Protein AF-A0A7K0XLK3-F1 (afdb_monomer_lite)

Structure (mmCIF, N/CA/C/O backbone):
data_AF-A0A7K0XLK3-F1
#
_entry.id   AF-A0A7K0XLK3-F1
#
loop_
_atom_site.group_PDB
_atom_site.id
_atom_site.type_symbol
_atom_site.label_atom_id
_atom_site.label_alt_id
_atom_site.label_comp_id
_atom_site.label_asym_id
_atom_site.label_entity_id
_atom_site.label_seq_id
_atom_site.pdbx_PDB_ins_code
_atom_site.Cartn_x
_atom_site.Cartn_y
_atom_site.Cartn_z
_atom_site.occupancy
_atom_site.B_iso_or_equiv
_atom_site.auth_seq_id
_atom_site.auth_comp_id
_atom_site.auth_asym_id
_atom_site.auth_atom_id
_atom_site.pdbx_PDB_model_num
ATOM 1 N N . ME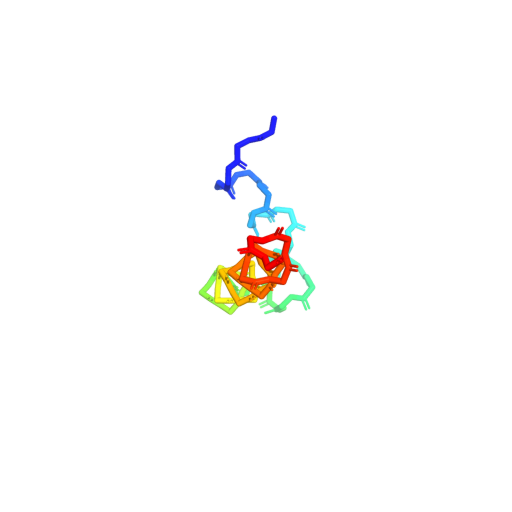T A 1 1 ? 8.848 7.258 10.074 1.00 85.12 1 MET A N 1
ATOM 2 C CA . MET A 1 1 ? 8.535 6.797 8.706 1.00 85.12 1 MET A CA 1
ATOM 3 C C . MET A 1 1 ? 7.394 7.656 8.180 1.00 85.12 1 MET A C 1
ATOM 5 O O . MET A 1 1 ? 6.332 7.647 8.784 1.00 85.12 1 MET A O 1
ATOM 9 N N . ASN A 1 2 ? 7.633 8.486 7.164 1.00 93.94 2 ASN A N 1
ATOM 10 C CA . ASN A 1 2 ? 6.602 9.342 6.565 1.00 93.94 2 ASN A CA 1
ATOM 11 C C . ASN A 1 2 ? 5.884 8.621 5.405 1.00 93.94 2 ASN A C 1
ATOM 13 O O . ASN A 1 2 ? 6.331 7.566 4.952 1.00 93.94 2 ASN A O 1
ATOM 17 N N . LYS A 1 3 ? 4.783 9.194 4.901 1.00 91.88 3 LYS A N 1
ATOM 18 C CA . LYS A 1 3 ? 3.978 8.592 3.820 1.00 91.88 3 LYS A CA 1
ATOM 19 C C . LYS A 1 3 ? 4.811 8.255 2.575 1.00 91.88 3 LYS A C 1
ATOM 21 O O . LYS A 1 3 ? 4.651 7.183 2.003 1.00 91.88 3 LYS A O 1
ATOM 26 N N . ALA A 1 4 ? 5.725 9.138 2.176 1.00 94.19 4 ALA A N 1
ATOM 27 C CA . ALA A 1 4 ? 6.568 8.924 1.002 1.00 94.19 4 ALA A CA 1
ATOM 28 C C . ALA A 1 4 ? 7.553 7.758 1.193 1.00 94.19 4 ALA A C 1
ATOM 30 O O . ALA A 1 4 ? 7.732 6.958 0.278 1.00 94.19 4 ALA A O 1
ATOM 31 N N . GLN A 1 5 ? 8.148 7.636 2.382 1.00 95.38 5 GLN A N 1
ATOM 32 C CA . GLN A 1 5 ? 9.026 6.521 2.750 1.00 95.38 5 GLN A CA 1
ATOM 33 C C . GLN A 1 5 ? 8.262 5.193 2.779 1.00 95.38 5 GLN A C 1
ATOM 35 O O . GLN A 1 5 ? 8.777 4.183 2.313 1.00 95.38 5 GLN A O 1
ATOM 40 N N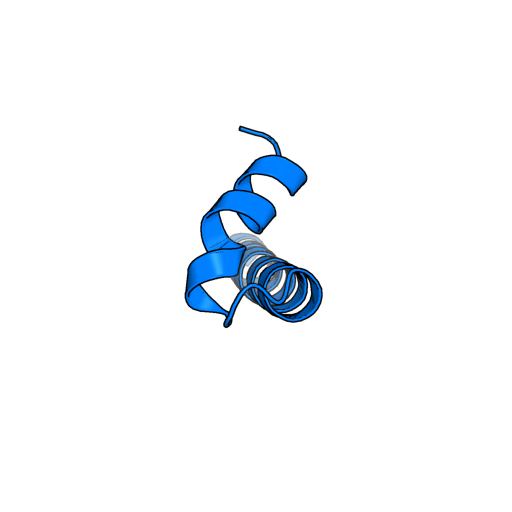 . PHE A 1 6 ? 7.019 5.203 3.266 1.00 94.75 6 PHE A N 1
ATOM 41 C CA . PHE A 1 6 ? 6.165 4.017 3.290 1.00 94.75 6 PHE A CA 1
ATOM 42 C C . PHE A 1 6 ? 5.771 3.551 1.879 1.00 94.75 6 PHE A C 1
ATOM 44 O O . PHE A 1 6 ? 5.900 2.374 1.558 1.00 94.75 6 PHE A O 1
ATOM 51 N N . ILE A 1 7 ? 5.378 4.478 0.998 1.00 95.94 7 ILE A N 1
ATOM 52 C CA . ILE A 1 7 ? 5.092 4.172 -0.415 1.00 95.94 7 ILE A CA 1
ATOM 53 C C . ILE A 1 7 ? 6.338 3.623 -1.121 1.00 95.94 7 ILE A C 1
ATOM 55 O O . ILE A 1 7 ? 6.236 2.672 -1.890 1.00 95.94 7 ILE A O 1
ATOM 59 N N . ALA A 1 8 ? 7.516 4.197 -0.859 1.00 95.00 8 ALA A N 1
ATOM 60 C CA . ALA A 1 8 ? 8.769 3.719 -1.441 1.00 95.00 8 ALA A CA 1
ATOM 61 C C . ALA A 1 8 ? 9.108 2.289 -0.992 1.00 95.00 8 ALA A C 1
ATOM 63 O O . ALA A 1 8 ? 9.534 1.487 -1.815 1.00 95.00 8 ALA A O 1
ATOM 64 N N . ALA A 1 9 ? 8.860 1.954 0.277 1.00 95.38 9 ALA A N 1
ATOM 65 C CA . ALA A 1 9 ? 9.029 0.594 0.784 1.00 95.38 9 ALA A CA 1
ATOM 66 C C . ALA A 1 9 ? 8.048 -0.405 0.144 1.00 95.38 9 ALA A C 1
ATOM 68 O O . ALA A 1 9 ? 8.375 -1.579 0.009 1.00 95.38 9 ALA A O 1
ATOM 69 N N . LEU A 1 10 ? 6.864 0.055 -0.273 1.00 94.69 10 LEU A N 1
ATOM 70 C CA . LEU A 1 10 ? 5.862 -0.783 -0.928 1.00 94.69 10 LEU A CA 1
ATOM 71 C C . LEU A 1 10 ? 6.089 -0.955 -2.431 1.00 94.69 10 LEU A C 1
ATOM 73 O O . LEU A 1 10 ? 5.664 -1.969 -2.975 1.00 94.69 10 LEU A O 1
ATOM 77 N N . ALA A 1 11 ? 6.757 -0.013 -3.101 1.00 95.69 11 ALA A N 1
ATOM 78 C CA . ALA A 1 11 ? 6.938 -0.022 -4.555 1.00 95.69 11 ALA A CA 1
ATOM 79 C C . ALA A 1 11 ? 7.434 -1.366 -5.142 1.00 95.69 11 ALA A C 1
ATOM 81 O O . ALA A 1 11 ? 6.843 -1.787 -6.139 1.00 95.69 11 ALA A O 1
ATOM 82 N N . PRO A 1 12 ? 8.382 -2.107 -4.526 1.00 97.12 12 PRO A N 1
ATOM 83 C CA . PRO A 1 12 ? 8.815 -3.415 -5.035 1.00 97.12 12 PRO A CA 1
ATOM 84 C C . PRO A 1 12 ? 7.688 -4.456 -5.127 1.00 97.12 12 PRO A C 1
ATOM 86 O O . PRO A 1 12 ? 7.707 -5.326 -5.992 1.00 97.12 12 PRO A O 1
ATOM 89 N N . HIS A 1 13 ? 6.657 -4.345 -4.285 1.00 95.81 13 HIS A N 1
ATOM 90 C CA . HIS A 1 13 ? 5.480 -5.221 -4.319 1.00 95.81 13 HIS A CA 1
ATOM 91 C C . HIS A 1 13 ? 4.487 -4.859 -5.436 1.00 95.81 13 HIS A C 1
ATOM 93 O O . HIS A 1 13 ? 3.569 -5.626 -5.715 1.00 95.81 13 HIS A O 1
ATOM 99 N N . PHE A 1 14 ? 4.679 -3.711 -6.091 1.00 94.69 14 PHE A N 1
ATOM 100 C CA . PHE A 1 14 ? 3.868 -3.211 -7.204 1.00 94.69 14 PHE A CA 1
ATOM 101 C C . PHE A 1 14 ? 4.677 -3.132 -8.510 1.00 94.69 14 PHE A C 1
ATOM 103 O O . PHE A 1 14 ? 4.399 -2.284 -9.358 1.00 94.69 14 PHE A O 1
ATOM 110 N N . GLY A 1 15 ? 5.706 -3.975 -8.671 1.00 93.69 15 GLY A N 1
ATOM 111 C CA . GLY A 1 15 ? 6.580 -3.954 -9.851 1.00 93.69 15 GLY A CA 1
ATOM 112 C C . GLY A 1 15 ? 7.317 -2.623 -10.010 1.00 93.69 15 GLY A C 1
ATOM 113 O O . GLY A 1 15 ? 7.360 -2.067 -11.103 1.00 93.69 15 GLY A O 1
ATOM 114 N N . ASP A 1 16 ? 7.784 -2.064 -8.891 1.00 92.06 16 ASP A N 1
ATOM 115 C CA . ASP A 1 16 ? 8.416 -0.743 -8.769 1.00 92.06 16 ASP A CA 1
ATOM 116 C C . ASP A 1 16 ? 7.531 0.448 -9.190 1.00 92.06 16 ASP A C 1
ATOM 118 O O . ASP A 1 16 ? 7.974 1.602 -9.231 1.00 92.06 16 ASP A O 1
ATOM 122 N N . SER A 1 17 ? 6.232 0.220 -9.419 1.00 94.94 17 SER A N 1
ATOM 123 C CA . SER A 1 17 ? 5.276 1.281 -9.726 1.00 94.94 17 SER A CA 1
ATOM 124 C C . SER A 1 17 ? 4.906 2.078 -8.477 1.00 94.94 17 SER A C 1
ATOM 126 O O . SER A 1 17 ? 3.974 1.761 -7.732 1.00 94.94 17 SER A O 1
ATOM 128 N N . LYS A 1 18 ? 5.593 3.207 -8.287 1.00 93.50 18 LYS A N 1
ATOM 129 C CA . LYS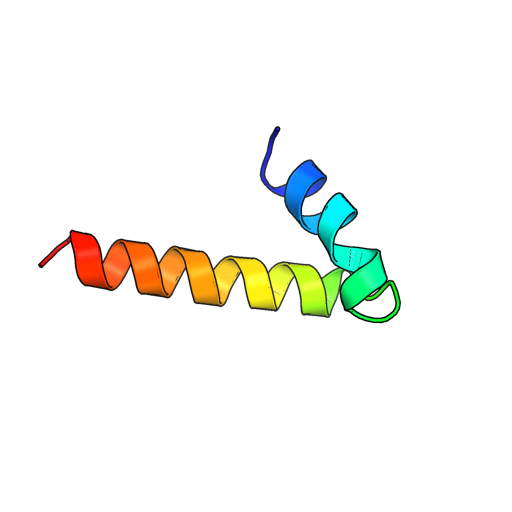 A 1 18 ? 5.288 4.171 -7.217 1.00 93.50 18 LYS A CA 1
ATOM 130 C C . LYS A 1 18 ? 3.840 4.678 -7.263 1.00 93.50 18 LYS A C 1
ATOM 132 O O . LYS A 1 18 ? 3.267 4.974 -6.217 1.00 93.50 18 LYS A O 1
ATOM 137 N N . LYS A 1 19 ? 3.250 4.790 -8.459 1.00 96.12 19 LYS A N 1
ATOM 138 C CA . LYS A 1 19 ? 1.865 5.249 -8.651 1.00 96.12 19 LYS A CA 1
ATOM 139 C C . LYS A 1 19 ? 0.860 4.240 -8.093 1.00 96.12 19 LYS A C 1
ATOM 141 O O . LYS A 1 19 ? -0.045 4.638 -7.362 1.00 96.12 19 LYS A O 1
ATOM 146 N N . GLU A 1 20 ? 1.040 2.958 -8.402 1.00 96.62 20 GLU A N 1
ATOM 147 C CA . GLU A 1 20 ? 0.151 1.901 -7.906 1.00 96.62 20 GLU A CA 1
ATOM 148 C C . GLU A 1 20 ? 0.327 1.689 -6.399 1.00 96.62 20 GLU A C 1
ATOM 150 O O . GLU A 1 20 ? -0.663 1.620 -5.672 1.00 96.62 20 GLU A O 1
ATOM 155 N N . ALA A 1 21 ? 1.568 1.729 -5.903 1.00 97.12 21 ALA A N 1
ATOM 156 C CA . ALA A 1 21 ? 1.842 1.692 -4.468 1.00 97.12 21 ALA A CA 1
ATOM 157 C C . ALA A 1 21 ? 1.176 2.863 -3.721 1.00 97.12 21 ALA A C 1
ATOM 159 O O . ALA A 1 21 ? 0.549 2.663 -2.682 1.00 97.12 21 ALA A O 1
ATOM 160 N N . ALA A 1 22 ? 1.253 4.086 -4.260 1.00 97.50 22 ALA A N 1
ATOM 161 C CA . ALA A 1 22 ? 0.594 5.251 -3.672 1.00 97.50 22 ALA A CA 1
ATOM 162 C C . ALA A 1 22 ? -0.932 5.090 -3.631 1.00 97.50 22 ALA A C 1
ATOM 164 O O . ALA A 1 22 ? -1.542 5.320 -2.586 1.00 97.50 22 ALA A O 1
ATOM 165 N N . ARG A 1 23 ? -1.536 4.629 -4.735 1.00 97.12 23 ARG A N 1
ATOM 166 C CA . ARG A 1 23 ? -2.977 4.365 -4.816 1.00 97.12 23 ARG A CA 1
ATOM 167 C C . ARG A 1 23 ? -3.422 3.340 -3.771 1.00 97.12 23 ARG A C 1
ATOM 169 O O . ARG A 1 23 ? -4.435 3.551 -3.110 1.00 97.12 23 ARG A O 1
ATOM 176 N N . ALA A 1 24 ? -2.680 2.245 -3.617 1.00 96.31 24 ALA A N 1
ATOM 177 C CA . ALA A 1 24 ? -2.997 1.207 -2.641 1.00 96.31 24 ALA A CA 1
ATOM 178 C C . ALA A 1 24 ? -2.963 1.745 -1.203 1.00 96.31 24 ALA A C 1
ATOM 180 O O . ALA A 1 24 ? -3.881 1.483 -0.425 1.00 96.31 24 ALA A O 1
ATOM 181 N N . VAL A 1 25 ? -1.947 2.5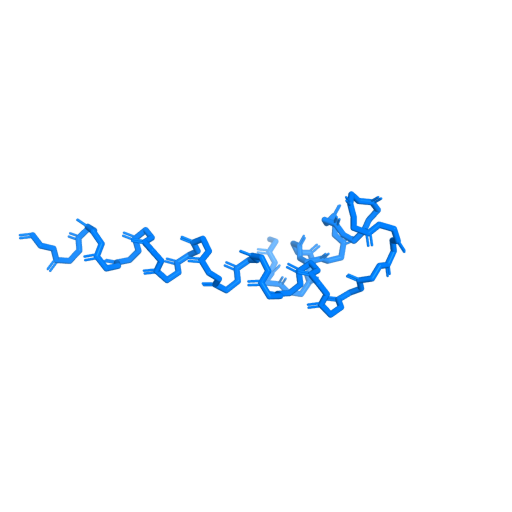48 -0.870 1.00 96.06 25 VAL A N 1
ATOM 182 C CA . VAL A 1 25 ? -1.843 3.211 0.438 1.00 96.06 25 VAL A CA 1
ATOM 183 C C . VAL A 1 25 ? -3.048 4.118 0.679 1.00 96.06 25 VAL A C 1
ATOM 185 O O . VAL A 1 25 ? -3.683 4.010 1.724 1.00 96.06 25 VAL A O 1
ATOM 188 N N . ASP A 1 26 ? -3.410 4.9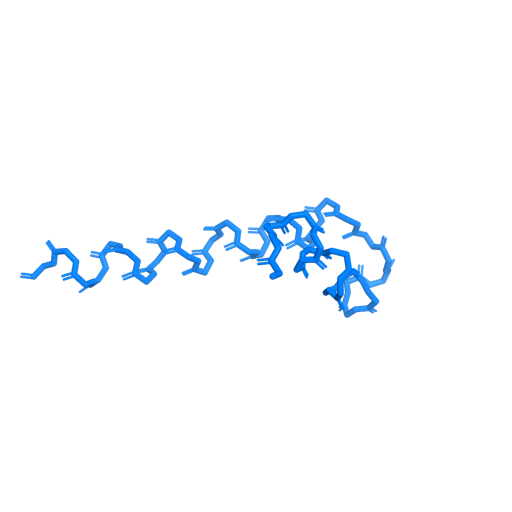65 -0.283 1.00 96.06 26 ASP A N 1
ATOM 189 C CA . ASP A 1 26 ? -4.542 5.881 -0.121 1.00 96.06 26 ASP A CA 1
ATOM 190 C C . ASP A 1 26 ? -5.855 5.134 0.144 1.00 96.06 26 ASP A C 1
ATOM 192 O O . ASP A 1 26 ? -6.571 5.474 1.084 1.00 96.06 26 ASP A O 1
ATOM 196 N N . VAL A 1 27 ? -6.136 4.070 -0.615 1.00 96.81 27 VAL A N 1
ATOM 197 C CA . VAL A 1 27 ? -7.359 3.268 -0.449 1.00 96.81 27 VAL A CA 1
ATOM 198 C C . VAL A 1 27 ? -7.426 2.601 0.926 1.00 96.81 27 VAL A C 1
ATOM 200 O O . VAL A 1 27 ? -8.473 2.640 1.575 1.00 96.81 27 VAL A O 1
ATOM 203 N N . VAL A 1 28 ? -6.332 1.982 1.383 1.00 95.00 28 VAL A N 1
ATOM 204 C CA . VAL A 1 28 ? -6.307 1.260 2.665 1.00 95.00 28 VAL A CA 1
ATOM 205 C C . VAL A 1 28 ? -6.497 2.219 3.836 1.00 95.00 28 VAL A C 1
ATOM 207 O O . VAL A 1 28 ? -7.360 1.982 4.682 1.00 95.00 28 VAL A O 1
ATOM 210 N N . PHE A 1 29 ? -5.735 3.314 3.879 1.00 94.75 29 PHE A N 1
ATOM 211 C CA . PHE A 1 29 ? -5.826 4.273 4.981 1.00 94.75 29 PHE A CA 1
ATOM 212 C C . PHE A 1 29 ? -7.181 4.977 5.009 1.00 94.75 29 PHE A C 1
ATOM 214 O O . PHE A 1 29 ? -7.773 5.100 6.078 1.00 94.75 29 PHE A O 1
ATOM 221 N N . ASP A 1 30 ? -7.710 5.372 3.852 1.00 95.38 30 ASP A N 1
ATOM 222 C CA . ASP A 1 30 ? -9.042 5.965 3.762 1.00 95.38 30 ASP A CA 1
ATOM 223 C C . ASP A 1 30 ? -10.137 4.986 4.225 1.00 95.38 30 ASP A C 1
ATOM 225 O O . ASP A 1 30 ? -11.032 5.354 4.984 1.00 95.38 30 ASP A O 1
ATOM 229 N N . THR A 1 31 ? -10.032 3.704 3.860 1.00 96.94 31 THR A N 1
ATOM 230 C CA . THR A 1 31 ? -10.962 2.665 4.332 1.00 96.94 31 THR A CA 1
ATOM 231 C C . THR A 1 31 ? -10.897 2.493 5.848 1.00 96.94 31 THR A C 1
ATOM 233 O O . THR A 1 31 ? -11.939 2.406 6.498 1.00 96.94 31 THR A O 1
ATOM 236 N N . ILE A 1 32 ? -9.696 2.461 6.429 1.00 95.56 32 ILE A N 1
ATOM 237 C CA . ILE A 1 32 ? -9.510 2.350 7.881 1.00 95.56 32 ILE A CA 1
ATOM 238 C C . ILE A 1 32 ? -10.135 3.557 8.587 1.00 95.56 32 ILE A C 1
ATOM 240 O O . ILE A 1 32 ? -10.956 3.378 9.485 1.00 95.56 32 ILE A 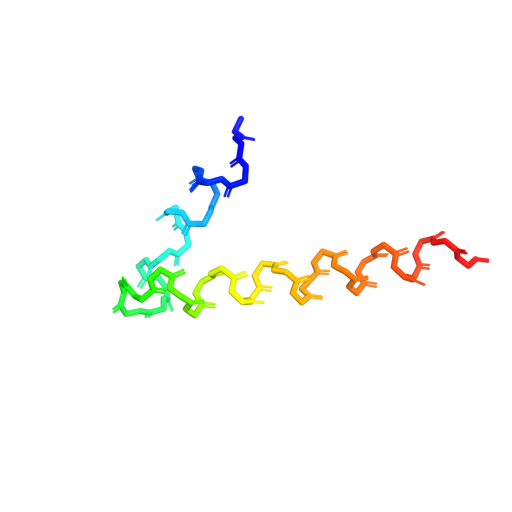O 1
ATOM 244 N N . ILE A 1 33 ? -9.808 4.777 8.149 1.00 94.88 33 ILE A N 1
ATOM 245 C CA . ILE A 1 33 ? -10.324 6.020 8.740 1.00 94.88 33 ILE A CA 1
ATOM 246 C C . ILE A 1 33 ? -11.856 6.030 8.700 1.00 94.88 33 ILE A C 1
ATOM 248 O O . ILE A 1 33 ? -12.496 6.221 9.732 1.00 94.88 33 ILE A O 1
ATOM 252 N N . ARG A 1 34 ? -12.455 5.724 7.542 1.00 95.19 34 ARG A N 1
ATOM 253 C CA . ARG A 1 34 ? -13.916 5.684 7.374 1.00 95.19 34 ARG A CA 1
ATOM 254 C C . ARG A 1 34 ? -14.627 4.655 8.256 1.00 95.19 34 ARG A C 1
ATOM 256 O O . ARG A 1 34 ? -15.826 4.803 8.480 1.00 95.19 34 ARG A O 1
ATOM 263 N N . ASN A 1 35 ? -13.940 3.612 8.719 1.00 93.94 35 ASN A N 1
ATOM 264 C CA . ASN A 1 35 ? -14.526 2.594 9.596 1.00 93.94 35 ASN A CA 1
ATOM 265 C C . ASN A 1 35 ? -14.239 2.826 11.084 1.00 93.94 35 ASN A C 1
ATOM 267 O O . ASN A 1 35 ? -15.005 2.336 11.902 1.00 93.94 35 ASN A O 1
ATOM 271 N N . ILE A 1 36 ? -13.190 3.575 11.438 1.00 94.19 36 ILE A N 1
ATOM 272 C CA . ILE A 1 36 ? -12.921 3.985 12.828 1.00 94.19 36 ILE A CA 1
ATOM 273 C C . ILE A 1 36 ? -13.765 5.208 13.218 1.00 94.19 36 ILE A C 1
ATOM 275 O O . ILE A 1 36 ? -14.129 5.358 14.376 1.00 94.19 36 ILE A O 1
ATOM 279 N N . SER A 1 37 ? -14.091 6.092 12.270 1.00 78.50 37 SER A N 1
ATOM 280 C CA . SER A 1 37 ? -14.937 7.272 12.513 1.00 78.50 37 SER A CA 1
ATOM 281 C C . SER A 1 37 ? -16.445 6.971 12.608 1.00 78.50 37 SER A C 1
ATOM 283 O O . SER A 1 37 ? -17.246 7.897 12.489 1.00 78.50 37 SER A O 1
ATOM 285 N N . LYS A 1 38 ? -16.835 5.704 12.777 1.00 56.22 38 LYS A N 1
ATOM 286 C CA . LYS A 1 38 ? -18.219 5.259 12.996 1.00 56.22 38 LYS A CA 1
ATOM 287 C C . LYS A 1 38 ? -18.383 4.778 14.427 1.00 56.22 38 LYS A C 1
ATOM 289 O O . LYS A 1 38 ? -19.467 5.042 14.984 1.00 56.22 38 LYS A O 1
#

Secondary structure (DSSP, 8-state):
--HHHHHHHHGGGGTT-HHHHHHHHHHHHHHHHHHH--

Radius of gyration: 11.03 Å; chains: 1; bounding box: 27×15×23 Å

Foldseek 3Di:
DDLLVQLCVCCVVVVNPSPVSNVVVVVVVVVVVVVVVD

Sequence (38 aa):
MNKAQFIAALAPHFGDSKKEAARAVDVVFDTIIRNISK

pLDDT: mean 93.53, std 6.99, range [56.22, 97.5]